Protein AF-A0A6M6BIZ2-F1 (afdb_monomer)

Solvent-accessible surface area (backbone atoms only — not comparable to full-atom values): 4088 Å² total; per-residue (Å²): 133,82,81,76,69,77,62,54,51,34,86,83,37,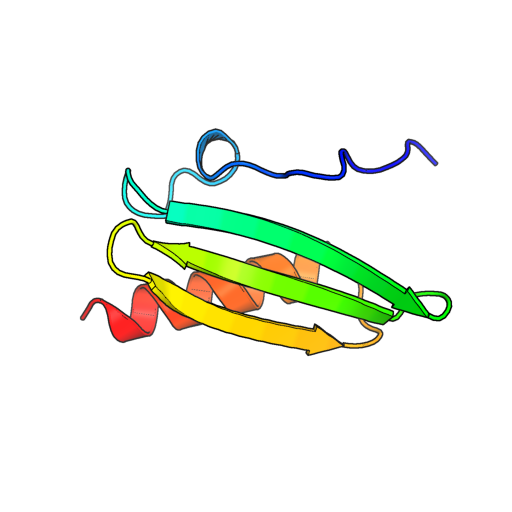86,84,50,64,94,59,37,41,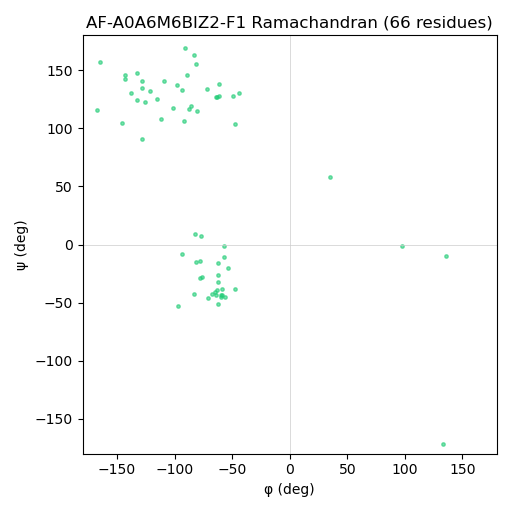40,41,56,45,79,79,52,98,60,23,32,37,37,36,37,30,38,84,88,41,81,71,35,74,43,73,42,70,53,62,62,67,59,53,48,53,50,42,48,52,52,43,62,62,70,79,108

Nearest PDB structures (foldseek):
  4ce4-assembly1_h  TM=6.335E-01  e=4.964E-02  Sus scrofa domesticus
  2l2m-assembly1_A  TM=4.884E-01  e=1.347E+00  Arabidopsis thaliana
  3l87-assembly1_A  TM=3.830E-01  e=2.673E+00  Streptococcus mutans UA159
  1lmh-assembly1_A  TM=2.904E-01  e=2.845E+00  Staphylococcus aureus
  1lm4-assembly2_B  TM=2.869E-01  e=2.845E+00  Staphylococcus aureus

Organism: NCBI:txid2735321

Foldseek 3Di:
DDDDPQWDACVVPVLAPDFKGWGWDAPDDQWIWIWIAGNVGTQDIDIDSDDVVVRVVVRSVSSSVVVD

Structure (mmCIF, N/CA/C/O backbone):
data_AF-A0A6M6BIZ2-F1
#
_entry.id   AF-A0A6M6BIZ2-F1
#
loop_
_atom_site.group_PDB
_atom_site.id
_atom_site.type_symbol
_atom_site.label_atom_id
_atom_site.label_alt_id
_atom_site.label_comp_id
_atom_site.label_asym_id
_atom_site.label_entity_id
_atom_site.label_seq_id
_atom_site.pdbx_PDB_ins_code
_atom_site.Cartn_x
_atom_site.Cartn_y
_atom_site.Cartn_z
_atom_site.occupancy
_atom_site.B_iso_or_equiv
_atom_site.auth_seq_id
_atom_site.auth_comp_id
_atom_site.auth_asym_id
_atom_site.auth_atom_id
_atom_site.pdbx_PDB_model_num
ATOM 1 N N . MET A 1 1 ? -7.981 14.343 14.247 1.00 38.41 1 MET A N 1
ATOM 2 C CA . MET A 1 1 ? -7.238 13.500 13.287 1.00 38.41 1 MET A CA 1
ATOM 3 C C . MET A 1 1 ? -7.226 14.234 11.956 1.00 38.41 1 MET A C 1
ATOM 5 O O . MET A 1 1 ? -8.295 14.628 11.510 1.00 38.41 1 MET A O 1
ATOM 9 N N . LYS A 1 2 ? -6.052 14.554 11.394 1.00 38.38 2 LYS A N 1
ATOM 10 C CA . LYS A 1 2 ? -5.976 15.179 10.062 1.00 38.38 2 LYS A CA 1
ATOM 11 C C . LYS A 1 2 ? -6.341 14.116 9.015 1.00 38.38 2 LYS A C 1
ATOM 13 O O . LYS A 1 2 ? -5.824 13.008 9.145 1.00 38.38 2 LYS A O 1
ATOM 18 N N . PRO A 1 3 ? -7.203 14.415 8.028 1.00 46.62 3 PRO A N 1
ATOM 19 C CA . PRO A 1 3 ? -7.450 13.492 6.929 1.00 46.62 3 PRO A CA 1
ATOM 20 C C . PRO A 1 3 ? -6.135 13.287 6.176 1.00 46.62 3 PRO A C 1
ATOM 22 O O . PRO A 1 3 ? -5.450 14.258 5.840 1.00 46.62 3 PRO A O 1
ATOM 25 N N . LEU A 1 4 ? -5.754 12.028 5.978 1.00 52.12 4 LEU A N 1
ATOM 26 C CA . LEU A 1 4 ? -4.635 11.689 5.110 1.00 52.12 4 LEU A CA 1
ATOM 27 C C . LEU A 1 4 ? -4.986 12.166 3.687 1.00 52.12 4 LEU A C 1
ATOM 29 O O . LEU A 1 4 ? -6.144 12.055 3.274 1.00 52.12 4 LEU A O 1
ATOM 33 N N . PRO A 1 5 ? -4.040 12.767 2.948 1.00 56.22 5 PRO A N 1
ATOM 34 C CA . PRO A 1 5 ? -4.297 13.216 1.586 1.00 56.22 5 PRO A CA 1
ATOM 35 C C . PRO A 1 5 ? -4.599 12.001 0.712 1.00 56.22 5 PRO A C 1
ATOM 37 O O . PRO A 1 5 ? -3.790 11.078 0.673 1.00 56.22 5 PRO A O 1
ATOM 40 N N . SER A 1 6 ? -5.729 12.009 -0.001 1.00 53.69 6 SER A N 1
ATOM 41 C CA . SER A 1 6 ? -6.271 10.912 -0.835 1.00 53.69 6 SER A CA 1
ATOM 42 C C . SER A 1 6 ? -5.335 10.409 -1.946 1.00 53.69 6 SER A C 1
ATOM 44 O O . SER A 1 6 ? -5.686 9.526 -2.718 1.00 53.69 6 SER A O 1
ATOM 46 N N . SER A 1 7 ? -4.153 11.006 -2.074 1.00 49.72 7 SER A N 1
ATOM 47 C CA . SER A 1 7 ? -3.128 10.629 -3.030 1.00 49.72 7 SER A CA 1
ATOM 48 C C . SER A 1 7 ? -1.764 10.874 -2.389 1.00 49.72 7 SER A C 1
ATOM 50 O O . SER A 1 7 ? -1.331 12.014 -2.212 1.00 49.72 7 SER A O 1
ATOM 52 N N . LEU A 1 8 ? -1.118 9.787 -1.982 1.00 58.41 8 LEU A N 1
ATOM 53 C CA . LEU A 1 8 ? 0.267 9.767 -1.530 1.00 58.41 8 LEU A CA 1
ATOM 54 C C . LEU A 1 8 ? 1.125 9.470 -2.760 1.00 58.41 8 LEU A C 1
ATOM 56 O O . LEU A 1 8 ? 1.115 8.363 -3.283 1.00 58.41 8 LEU A O 1
ATOM 60 N N . THR A 1 9 ? 1.828 10.473 -3.276 1.00 52.31 9 THR A N 1
ATOM 61 C CA . THR A 1 9 ? 2.682 10.269 -4.458 1.00 52.31 9 THR A CA 1
ATOM 62 C C . THR A 1 9 ? 4.023 9.669 -4.050 1.00 52.31 9 THR A C 1
ATOM 64 O O . THR A 1 9 ? 4.481 9.893 -2.935 1.00 52.31 9 THR A O 1
ATOM 67 N N . ALA A 1 10 ? 4.707 8.959 -4.955 1.00 50.50 10 ALA A N 1
ATOM 68 C CA . ALA A 1 10 ? 6.029 8.378 -4.677 1.00 50.50 10 ALA A CA 1
ATOM 69 C C . ALA A 1 10 ? 7.096 9.401 -4.244 1.00 50.50 10 ALA A C 1
ATOM 71 O O . ALA A 1 10 ? 8.144 9.023 -3.746 1.00 50.50 10 ALA A O 1
ATOM 72 N N . LYS A 1 11 ? 6.833 10.708 -4.366 1.00 47.28 11 LYS A N 1
ATOM 73 C CA . LYS A 1 11 ? 7.674 11.745 -3.755 1.00 47.28 11 LYS A CA 1
ATOM 74 C C . LYS A 1 11 ? 7.720 11.685 -2.223 1.00 47.28 11 LYS A C 1
ATOM 76 O O . LYS A 1 11 ? 8.712 12.133 -1.661 1.00 47.28 11 LYS A O 1
ATOM 81 N N . ASP A 1 12 ? 6.687 11.152 -1.570 1.00 58.00 12 ASP A N 1
ATOM 82 C CA . ASP A 1 12 ? 6.663 10.921 -0.117 1.00 58.00 12 ASP A CA 1
ATOM 83 C C . ASP A 1 12 ? 7.468 9.676 0.294 1.00 58.00 12 ASP A C 1
ATOM 85 O O . ASP A 1 12 ? 7.797 9.515 1.467 1.00 58.00 12 ASP A O 1
ATOM 89 N N . PHE A 1 13 ? 7.825 8.813 -0.662 1.00 60.28 13 PHE A N 1
ATOM 90 C CA . PHE A 1 13 ? 8.503 7.544 -0.411 1.00 60.28 13 PHE A CA 1
ATOM 91 C C . PHE A 1 13 ? 9.751 7.435 -1.297 1.00 60.28 13 PHE A C 1
ATOM 93 O O . PHE A 1 13 ? 9.665 6.952 -2.427 1.00 60.28 13 PHE A O 1
ATOM 100 N N . PRO A 1 14 ? 10.921 7.883 -0.810 1.00 54.75 14 PRO A N 1
ATOM 101 C CA . PRO A 1 14 ? 12.144 7.957 -1.610 1.00 54.75 14 PRO A CA 1
ATOM 102 C C . PRO A 1 14 ? 12.648 6.596 -2.122 1.00 54.75 14 PRO A C 1
ATOM 104 O O . PRO A 1 14 ? 13.460 6.572 -3.044 1.00 54.75 14 PRO A O 1
ATOM 107 N N . ASP A 1 15 ? 12.162 5.488 -1.559 1.00 53.12 15 ASP A N 1
ATOM 108 C CA . ASP A 1 15 ? 12.508 4.123 -1.965 1.00 53.12 15 ASP A CA 1
ATOM 109 C C . ASP A 1 15 ? 11.734 3.614 -3.189 1.00 53.12 15 ASP A C 1
ATOM 111 O O . ASP A 1 15 ? 12.138 2.627 -3.797 1.00 53.12 15 ASP A O 1
ATOM 115 N N . ILE A 1 16 ? 10.641 4.262 -3.603 1.00 59.19 16 ILE A N 1
ATOM 116 C CA . ILE A 1 16 ? 9.904 3.811 -4.787 1.00 59.19 16 ILE A CA 1
ATOM 117 C C . ILE A 1 16 ? 10.542 4.436 -6.031 1.00 59.19 16 ILE A C 1
ATOM 119 O O . ILE A 1 16 ? 10.564 5.660 -6.172 1.00 59.19 16 ILE A O 1
ATOM 123 N N . SER A 1 17 ? 11.041 3.599 -6.948 1.00 57.69 17 SER A N 1
ATOM 124 C CA . SER A 1 17 ? 11.648 4.033 -8.215 1.00 57.69 17 SER A CA 1
ATOM 125 C C . SER A 1 17 ? 10.827 5.134 -8.902 1.00 57.69 17 SER A C 1
ATOM 127 O O . SER A 1 17 ? 9.605 5.011 -9.072 1.00 57.69 17 SER A O 1
ATOM 129 N N . LEU A 1 18 ? 11.526 6.213 -9.289 1.00 54.94 18 LEU A N 1
ATOM 130 C CA . LEU A 1 18 ? 11.005 7.390 -9.996 1.00 54.94 18 LEU A CA 1
ATOM 131 C C . LEU A 1 18 ? 10.141 6.941 -11.187 1.00 54.94 18 LEU A C 1
ATOM 133 O O . LEU A 1 18 ? 10.667 6.513 -12.208 1.00 54.94 18 LEU A O 1
ATOM 137 N N . GLY A 1 19 ? 8.817 7.022 -11.048 1.00 60.44 19 GLY A N 1
ATOM 138 C CA . GLY A 1 19 ? 7.866 6.515 -12.048 1.00 60.44 19 GLY A CA 1
ATOM 139 C C . GLY A 1 19 ? 6.696 5.729 -11.458 1.00 60.44 19 GLY A C 1
ATOM 140 O O . GLY A 1 19 ? 5.728 5.450 -12.161 1.00 60.44 19 GLY A O 1
ATOM 141 N N . SER A 1 20 ? 6.756 5.415 -10.165 1.00 71.12 20 SER A N 1
ATOM 142 C CA . SER A 1 20 ? 5.662 4.767 -9.447 1.00 71.12 20 SER A CA 1
ATOM 143 C C . SER A 1 20 ? 4.688 5.786 -8.846 1.00 71.12 20 SER A C 1
ATOM 145 O O . SER A 1 20 ? 5.071 6.874 -8.421 1.00 71.12 20 SER A O 1
ATOM 147 N N . ALA A 1 21 ? 3.411 5.439 -8.802 1.00 76.38 21 ALA A N 1
ATOM 148 C CA . ALA A 1 21 ? 2.324 6.181 -8.194 1.00 76.38 21 ALA A CA 1
ATOM 149 C C . ALA A 1 21 ? 1.611 5.257 -7.208 1.00 76.38 21 ALA A C 1
ATOM 151 O O . ALA A 1 21 ? 1.125 4.187 -7.581 1.00 76.38 21 ALA A O 1
ATOM 152 N N . LEU A 1 22 ? 1.550 5.676 -5.946 1.00 77.06 22 LEU A N 1
ATOM 153 C CA . LEU A 1 22 ? 0.764 5.001 -4.927 1.00 77.06 22 LEU A CA 1
ATOM 154 C C . LEU A 1 22 ? -0.611 5.670 -4.847 1.00 77.06 22 LEU A C 1
ATOM 156 O O . LEU A 1 22 ? -0.748 6.891 -4.873 1.00 77.06 22 LEU A O 1
ATOM 160 N N . SER A 1 23 ? -1.661 4.868 -4.827 1.00 81.00 23 SER A N 1
ATOM 161 C CA . SER A 1 23 ? -3.042 5.318 -4.672 1.00 81.00 23 SER A CA 1
ATOM 162 C C . SER A 1 23 ? -3.711 4.446 -3.632 1.00 81.00 23 SER A C 1
ATOM 164 O O . SER A 1 23 ? -3.366 3.274 -3.500 1.00 81.00 23 SER A O 1
ATOM 166 N N . TYR A 1 24 ? -4.638 5.006 -2.869 1.00 82.94 24 TYR A N 1
ATOM 167 C CA . TYR A 1 24 ? -5.398 4.224 -1.913 1.00 82.94 24 TYR A CA 1
ATOM 168 C C . TYR A 1 24 ? -6.843 4.700 -1.849 1.00 82.94 24 TYR A C 1
ATOM 170 O O . TYR A 1 24 ? -7.116 5.894 -1.956 1.00 82.94 24 TYR A O 1
ATOM 178 N N . ASP A 1 25 ? -7.750 3.757 -1.635 1.00 84.62 25 ASP A N 1
ATOM 179 C CA . ASP A 1 25 ? -9.183 3.986 -1.514 1.00 84.62 25 ASP A CA 1
ATOM 180 C C . ASP A 1 25 ? -9.699 3.333 -0.234 1.00 84.62 25 ASP A C 1
ATOM 182 O O . ASP A 1 25 ? -9.374 2.184 0.066 1.00 84.62 25 ASP A O 1
ATOM 186 N N . GLU A 1 26 ? -10.523 4.045 0.531 1.00 85.38 26 GLU A N 1
ATOM 187 C CA . GLU A 1 26 ? -11.244 3.440 1.651 1.00 85.38 26 GLU A CA 1
ATOM 188 C C . GLU A 1 26 ? -12.482 2.713 1.111 1.00 85.38 26 GLU A C 1
ATOM 190 O O 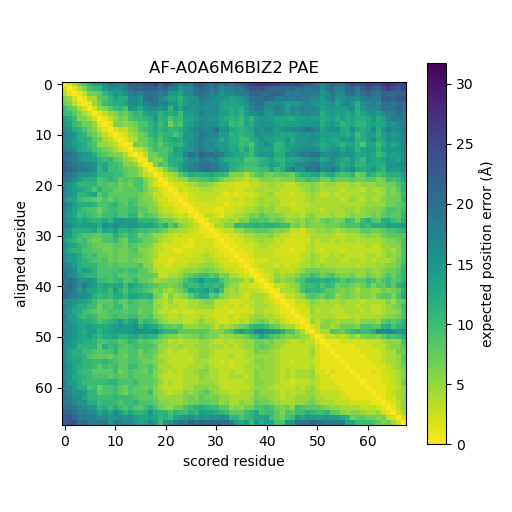. GLU A 1 26 ? -13.396 3.333 0.571 1.00 85.38 26 GLU A O 1
ATOM 195 N N . LEU A 1 27 ? -12.512 1.386 1.250 1.00 83.69 27 LEU A N 1
ATOM 196 C CA . LEU A 1 27 ? -13.643 0.566 0.817 1.00 83.69 27 LEU A CA 1
ATOM 197 C C . LEU A 1 27 ? -14.753 0.539 1.871 1.00 83.69 27 LEU A C 1
ATOM 199 O O . LEU A 1 27 ? -15.937 0.571 1.532 1.00 83.69 27 LEU A O 1
ATOM 203 N N . SER A 1 28 ? -14.390 0.411 3.152 1.00 81.81 28 SER A N 1
ATOM 204 C CA . SER A 1 28 ? -15.374 0.302 4.234 1.00 81.81 28 SER A CA 1
ATOM 205 C C . SER A 1 28 ? -14.756 0.478 5.618 1.00 81.81 28 SER A C 1
ATOM 207 O O . SER A 1 28 ? -13.968 -0.362 6.030 1.00 81.81 28 SER A O 1
ATOM 209 N N . ASN A 1 29 ? -15.145 1.526 6.350 1.00 80.00 29 ASN A N 1
ATOM 210 C CA . ASN A 1 29 ? -14.931 1.729 7.792 1.00 80.00 29 ASN A CA 1
ATOM 211 C C . ASN A 1 29 ? -13.593 1.188 8.349 1.00 80.00 29 ASN A C 1
ATOM 213 O O . ASN A 1 29 ? -13.578 0.345 9.247 1.00 80.00 29 ASN A O 1
ATOM 217 N N . GLY A 1 30 ? -12.474 1.663 7.792 1.00 77.44 30 GLY A N 1
ATOM 218 C CA . GLY A 1 30 ? -11.118 1.239 8.170 1.00 77.44 30 GLY A CA 1
ATOM 219 C C . GLY A 1 30 ? -10.494 0.160 7.278 1.00 77.44 30 GLY A C 1
ATOM 220 O O . GLY A 1 30 ? -9.346 -0.206 7.500 1.00 77.44 30 GLY A O 1
ATOM 221 N N . ILE A 1 31 ? -11.210 -0.327 6.261 1.00 84.44 31 ILE A N 1
ATOM 222 C CA . ILE A 1 31 ? -10.652 -1.135 5.175 1.00 84.44 31 ILE A CA 1
ATOM 223 C C . ILE A 1 31 ? -10.155 -0.216 4.071 1.00 84.44 31 ILE A C 1
ATOM 225 O O . ILE A 1 31 ? -10.948 0.462 3.414 1.00 84.44 31 ILE A O 1
ATOM 229 N N . TYR A 1 32 ? -8.850 -0.267 3.837 1.00 85.31 32 TYR A N 1
ATOM 230 C CA . TYR A 1 32 ? -8.170 0.461 2.782 1.00 85.31 32 TYR A CA 1
ATOM 231 C C . TYR A 1 32 ? -7.698 -0.500 1.699 1.00 85.31 32 TYR A C 1
ATOM 233 O O . TYR A 1 32 ? -7.222 -1.603 1.970 1.00 85.31 32 TYR A O 1
ATOM 241 N N . HIS A 1 33 ? -7.820 -0.055 0.461 1.00 86.06 33 HIS A N 1
ATOM 242 C CA . HIS A 1 33 ? -7.283 -0.697 -0.718 1.00 86.06 33 HIS A CA 1
ATOM 243 C C . HIS A 1 33 ? -6.169 0.184 -1.265 1.00 86.06 33 HIS A C 1
ATOM 245 O O . HIS A 1 33 ? -6.434 1.252 -1.800 1.00 86.06 33 HIS A O 1
ATOM 251 N N . VAL A 1 34 ? -4.928 -0.260 -1.117 1.00 86.62 34 VAL A N 1
ATOM 252 C CA . VAL A 1 34 ? -3.724 0.401 -1.610 1.00 86.62 34 VAL A CA 1
ATOM 253 C C . VAL A 1 34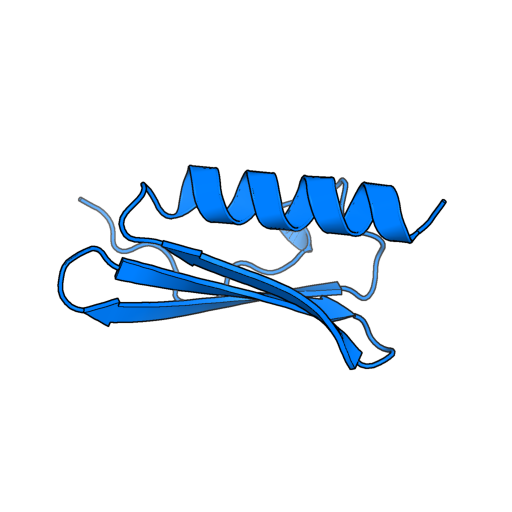 ? -3.304 -0.238 -2.927 1.00 86.62 34 VAL A C 1
ATOM 255 O O . VAL A 1 34 ? -3.325 -1.456 -3.081 1.00 86.62 34 VAL A O 1
ATOM 258 N N . ARG A 1 35 ? -2.918 0.590 -3.890 1.00 84.81 35 ARG A N 1
ATOM 259 C CA . ARG A 1 35 ? -2.450 0.187 -5.211 1.00 84.81 35 ARG A CA 1
ATOM 260 C C . ARG A 1 35 ? -1.174 0.938 -5.527 1.00 84.81 35 ARG A C 1
ATOM 262 O O . ARG A 1 35 ? -1.154 2.169 -5.522 1.00 84.81 35 ARG A O 1
ATOM 269 N N . LEU A 1 36 ? -0.123 0.196 -5.834 1.00 82.88 36 LEU A N 1
ATOM 270 C CA . LEU A 1 36 ? 1.101 0.732 -6.386 1.00 82.88 36 LEU A CA 1
ATOM 271 C C . LEU A 1 36 ? 1.123 0.477 -7.891 1.00 82.88 36 LEU A C 1
ATOM 273 O O . LEU A 1 36 ? 1.131 -0.663 -8.355 1.00 82.88 36 LEU A O 1
ATOM 277 N N . THR A 1 37 ? 1.146 1.561 -8.655 1.00 79.94 37 THR A N 1
ATOM 278 C CA . THR A 1 37 ? 1.153 1.540 -10.118 1.00 79.94 37 THR A CA 1
ATOM 279 C C . THR A 1 37 ? 2.472 2.117 -10.595 1.00 79.94 37 THR A C 1
ATOM 281 O O . THR A 1 37 ? 2.816 3.227 -10.223 1.00 79.94 37 THR A O 1
ATOM 284 N N . SER A 1 38 ? 3.223 1.398 -11.411 1.00 76.75 38 SER A N 1
ATOM 285 C CA . SER A 1 38 ? 4.394 1.928 -12.103 1.00 76.75 38 SER A CA 1
ATOM 286 C C . SER A 1 38 ? 3.982 2.477 -13.466 1.00 76.75 38 SER A C 1
ATOM 288 O O . SER A 1 38 ? 2.882 2.222 -13.959 1.00 76.75 38 SER A O 1
ATOM 290 N N . 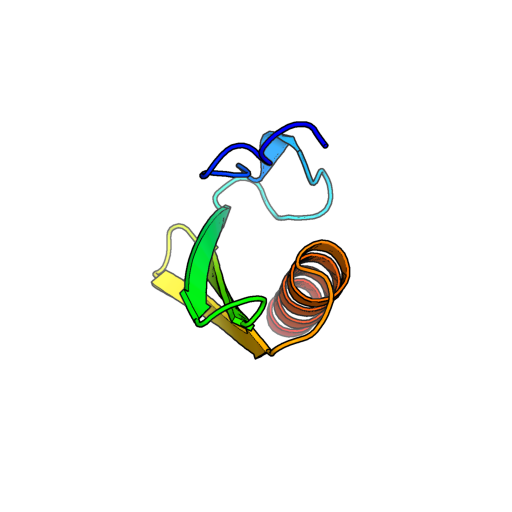GLN A 1 39 ? 4.886 3.198 -14.120 1.00 73.38 39 GLN A N 1
ATOM 291 C CA . GLN A 1 39 ? 4.735 3.655 -15.503 1.00 73.38 39 GLN A CA 1
ATOM 292 C C . GLN A 1 39 ? 4.422 2.520 -16.500 1.00 73.38 39 GLN A C 1
ATOM 294 O O . GLN A 1 39 ? 3.912 2.780 -17.586 1.00 73.38 39 GLN A O 1
ATOM 299 N N . TYR A 1 40 ? 4.719 1.270 -16.132 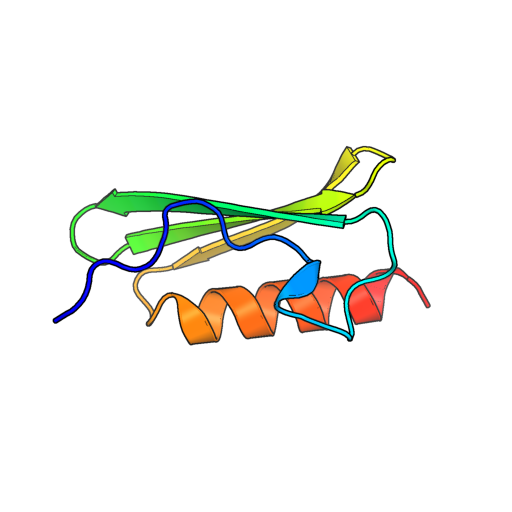1.00 71.06 40 TYR A N 1
ATOM 300 C CA . TYR A 1 40 ? 4.454 0.074 -16.933 1.00 71.06 40 TYR A CA 1
ATOM 301 C C . TYR A 1 40 ? 3.115 -0.613 -16.610 1.00 71.06 40 TYR A C 1
ATOM 303 O O . TYR A 1 40 ? 2.720 -1.527 -17.329 1.00 71.06 40 TYR A O 1
ATOM 311 N N . GLY A 1 41 ? 2.404 -0.186 -15.560 1.00 71.56 41 GLY A N 1
ATOM 312 C CA . GLY A 1 41 ? 1.151 -0.796 -15.109 1.00 71.56 41 GLY A CA 1
ATOM 313 C C . GLY A 1 41 ? 1.104 -1.040 -13.600 1.00 71.56 41 GLY A C 1
ATOM 314 O O . GLY A 1 41 ? 1.964 -0.579 -12.851 1.00 71.56 41 GLY A O 1
ATOM 315 N N . LEU A 1 42 ? 0.075 -1.753 -13.140 1.00 75.56 42 LEU A N 1
ATOM 316 C CA . LEU A 1 42 ? -0.072 -2.136 -11.734 1.00 75.56 42 LEU A CA 1
ATOM 317 C C . LEU A 1 42 ? 1.092 -3.050 -11.315 1.00 75.56 42 LEU A C 1
ATOM 319 O O . LEU A 1 42 ? 1.334 -4.061 -11.970 1.00 75.56 42 LEU A O 1
ATOM 323 N N . VAL A 1 43 ? 1.790 -2.694 -10.235 1.00 81.00 43 VAL A N 1
ATOM 324 C CA . VAL A 1 43 ? 2.888 -3.499 -9.672 1.00 81.00 43 VAL A CA 1
ATOM 325 C C . VAL A 1 43 ? 2.368 -4.350 -8.525 1.00 81.00 43 VAL A C 1
ATOM 327 O O . VAL A 1 43 ? 2.553 -5.561 -8.520 1.00 81.00 43 VAL A O 1
ATOM 330 N N . VAL A 1 44 ? 1.702 -3.708 -7.562 1.00 83.69 44 VAL A N 1
ATOM 331 C CA . VAL A 1 44 ? 1.223 -4.352 -6.336 1.00 83.69 44 VAL A CA 1
ATOM 332 C C . VAL A 1 44 ? -0.121 -3.758 -5.949 1.00 83.69 44 VAL A C 1
ATOM 334 O O . VAL A 1 44 ? -0.335 -2.553 -6.063 1.00 83.69 44 VAL A O 1
ATOM 337 N N . GLU A 1 45 ? -1.018 -4.593 -5.445 1.00 86.69 45 GLU A N 1
ATOM 338 C CA . GLU A 1 45 ? -2.233 -4.163 -4.764 1.00 86.69 45 GLU A CA 1
ATOM 339 C C . GLU A 1 45 ? -2.343 -4.872 -3.413 1.00 86.69 45 GLU A C 1
ATOM 341 O O . GLU A 1 45 ? -2.013 -6.050 -3.282 1.00 86.69 45 GLU A O 1
ATOM 346 N N . ALA A 1 46 ? -2.794 -4.145 -2.397 1.00 84.88 46 ALA A N 1
ATOM 347 C CA . ALA A 1 46 ? -3.025 -4.675 -1.066 1.00 84.88 46 ALA A CA 1
ATOM 348 C C . ALA A 1 46 ? -4.336 -4.118 -0.519 1.00 84.88 46 ALA A C 1
ATOM 350 O O . ALA A 1 46 ? -4.571 -2.913 -0.530 1.00 84.88 46 ALA A O 1
ATOM 351 N N . THR A 1 47 ? -5.193 -4.995 -0.008 1.00 87.25 47 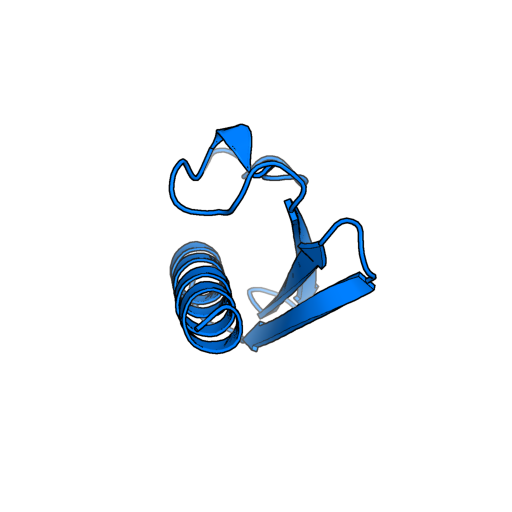THR A N 1
ATOM 352 C CA . THR A 1 47 ? -6.436 -4.600 0.662 1.00 87.25 47 THR A CA 1
ATOM 353 C C . THR A 1 47 ? -6.424 -5.130 2.082 1.00 87.25 47 THR A C 1
ATOM 355 O O . THR A 1 47 ? -6.152 -6.310 2.300 1.00 87.25 47 THR A O 1
ATOM 358 N N . GLY A 1 48 ? -6.745 -4.284 3.056 1.00 84.31 48 GLY A N 1
ATOM 359 C CA . GLY A 1 48 ? -6.800 -4.711 4.446 1.00 84.31 48 GLY A CA 1
ATOM 360 C C . GLY A 1 48 ? -7.519 -3.725 5.352 1.00 84.31 48 GLY A C 1
ATOM 361 O O . GLY A 1 48 ? -7.625 -2.542 5.050 1.00 84.31 48 GLY A O 1
ATOM 362 N N . GLY A 1 49 ? -8.006 -4.243 6.480 1.00 80.19 49 GLY A N 1
ATOM 363 C CA . GLY A 1 49 ? -8.559 -3.456 7.591 1.00 80.19 49 GLY A CA 1
ATOM 364 C C . GLY A 1 49 ? -7.503 -2.898 8.548 1.00 80.19 49 GLY A C 1
ATOM 365 O O . GLY A 1 49 ? -7.844 -2.450 9.640 1.00 80.19 49 GLY A O 1
ATOM 366 N N . THR A 1 50 ? -6.227 -3.023 8.190 1.00 69.69 50 THR A N 1
ATOM 367 C CA . THR A 1 50 ? -5.086 -2.576 8.993 1.00 69.69 50 THR A CA 1
ATOM 368 C C . THR A 1 50 ? -4.831 -1.088 8.759 1.00 69.69 50 THR A C 1
ATOM 370 O O . THR A 1 50 ? -5.307 -0.522 7.773 1.00 69.69 50 THR A O 1
ATOM 373 N N . GLU A 1 51 ? -4.077 -0.437 9.648 1.00 80.06 51 GLU A N 1
ATOM 374 C CA . GLU A 1 51 ? -3.679 0.960 9.466 1.00 80.06 51 GLU A CA 1
ATOM 375 C C . GLU A 1 51 ? -3.101 1.173 8.059 1.00 80.06 51 GLU A C 1
ATOM 377 O O . GLU A 1 51 ? -2.205 0.446 7.626 1.00 80.06 51 GLU A O 1
ATOM 382 N N . LEU A 1 52 ? -3.623 2.175 7.339 1.00 78.25 52 LEU A N 1
ATOM 383 C CA . LEU A 1 52 ? -3.249 2.479 5.953 1.00 78.25 52 LEU A CA 1
ATOM 384 C C . LEU A 1 52 ? -1.727 2.508 5.760 1.00 78.25 52 LEU A C 1
ATOM 386 O O . LEU A 1 52 ? -1.220 2.047 4.744 1.00 78.25 52 LEU A O 1
ATOM 390 N N . LEU A 1 53 ? -1.003 3.033 6.748 1.00 79.75 53 LEU A N 1
ATOM 391 C CA . LEU A 1 53 ? 0.448 3.158 6.715 1.00 79.75 53 LEU A CA 1
ATOM 392 C C . LEU A 1 53 ? 1.160 1.798 6.658 1.00 79.75 53 LEU A C 1
ATOM 394 O O . LEU A 1 53 ? 2.126 1.662 5.917 1.00 79.75 53 LEU A O 1
ATOM 398 N N . GLU A 1 54 ? 0.670 0.786 7.381 1.00 82.69 54 GLU A N 1
ATOM 399 C CA . GLU A 1 54 ? 1.222 -0.573 7.309 1.00 82.69 54 GLU A CA 1
ATOM 400 C C . GLU A 1 54 ? 0.956 -1.213 5.945 1.00 82.69 54 GLU A C 1
ATOM 402 O O . GLU A 1 54 ? 1.852 -1.822 5.363 1.00 82.69 54 GLU A O 1
ATOM 407 N N . LEU A 1 55 ? -0.257 -1.040 5.407 1.00 83.44 55 LEU A N 1
ATOM 408 C CA . LEU A 1 55 ? -0.603 -1.506 4.060 1.00 83.44 55 LEU A CA 1
ATOM 409 C C . LEU A 1 55 ? 0.287 -0.859 2.999 1.00 83.44 55 LEU A C 1
ATOM 411 O O . LEU A 1 55 ? 0.772 -1.544 2.102 1.00 83.44 55 LEU A O 1
ATOM 415 N N . VAL A 1 56 ? 0.522 0.447 3.120 1.00 79.94 56 VAL A N 1
ATOM 416 C CA . VAL A 1 56 ? 1.401 1.208 2.229 1.00 79.94 56 VAL A CA 1
ATOM 417 C C . VAL A 1 56 ? 2.839 0.706 2.312 1.00 79.94 56 VAL A C 1
ATOM 419 O O . VAL A 1 56 ? 3.401 0.370 1.272 1.00 79.94 56 VAL A O 1
ATOM 422 N N . SER A 1 57 ? 3.414 0.591 3.514 1.00 81.38 57 SER A N 1
ATOM 423 C CA . SER A 1 57 ? 4.776 0.070 3.697 1.00 81.38 57 SER A CA 1
ATOM 424 C C . SER A 1 57 ? 4.929 -1.319 3.086 1.00 81.38 57 SER A C 1
ATOM 426 O O . SER A 1 57 ? 5.861 -1.557 2.326 1.00 81.38 57 SER A O 1
ATOM 428 N N . ARG A 1 58 ? 3.956 -2.204 3.325 1.00 80.00 58 ARG A N 1
ATOM 429 C CA . ARG A 1 58 ? 3.959 -3.557 2.770 1.00 80.00 58 ARG A CA 1
ATOM 430 C C . ARG A 1 58 ? 3.874 -3.566 1.246 1.00 80.00 58 ARG A C 1
ATOM 432 O O . ARG A 1 58 ? 4.626 -4.288 0.608 1.00 80.00 58 ARG A O 1
ATOM 439 N N . CYS A 1 59 ? 3.013 -2.733 0.656 1.00 79.94 59 CYS A N 1
ATOM 440 C CA . CYS A 1 59 ? 2.925 -2.580 -0.800 1.00 79.94 59 CYS A CA 1
ATOM 441 C C . CYS A 1 59 ? 4.253 -2.119 -1.418 1.00 79.94 59 CYS A C 1
ATOM 443 O O . CYS A 1 59 ? 4.600 -2.552 -2.515 1.00 79.94 59 CYS A O 1
ATOM 445 N N . ILE A 1 60 ? 4.975 -1.230 -0.733 1.00 77.88 60 ILE A N 1
ATOM 446 C CA . ILE A 1 60 ? 6.277 -0.726 -1.179 1.00 77.88 60 ILE A CA 1
ATOM 447 C C . ILE A 1 60 ? 7.345 -1.818 -1.068 1.00 77.88 60 ILE A C 1
ATOM 449 O O . ILE A 1 60 ? 8.089 -2.025 -2.022 1.00 77.88 60 ILE A O 1
ATOM 453 N N . GLU A 1 61 ? 7.402 -2.540 0.054 1.00 81.06 61 GLU A N 1
ATOM 454 C CA . GLU A 1 61 ? 8.334 -3.661 0.238 1.00 81.06 61 GLU A CA 1
ATOM 455 C C . GLU A 1 61 ? 8.118 -4.767 -0.802 1.00 81.06 61 GLU A C 1
ATOM 457 O O . GLU A 1 61 ? 9.084 -5.220 -1.415 1.00 81.06 61 GLU A O 1
ATOM 462 N N . ASP A 1 62 ? 6.864 -5.158 -1.058 1.00 79.31 62 ASP A N 1
ATOM 463 C CA . ASP A 1 62 ? 6.527 -6.125 -2.109 1.00 79.31 62 ASP A CA 1
ATOM 464 C C . ASP A 1 62 ? 6.999 -5.629 -3.484 1.00 79.31 62 ASP A C 1
ATOM 466 O O . ASP A 1 62 ? 7.619 -6.376 -4.239 1.00 79.31 62 ASP A O 1
ATOM 470 N N . ALA A 1 63 ? 6.785 -4.350 -3.799 1.00 73.88 63 ALA A N 1
ATOM 471 C CA . ALA A 1 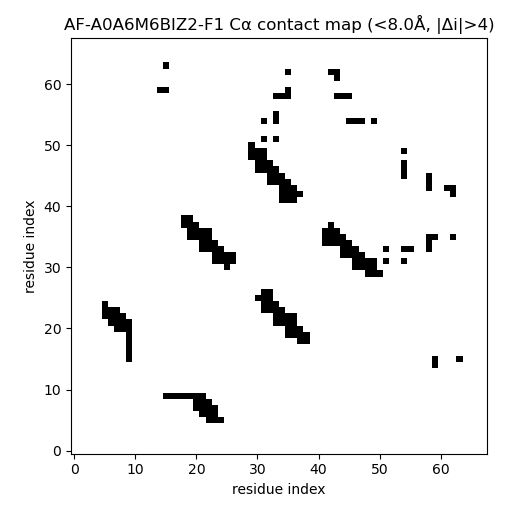63 ? 7.204 -3.780 -5.076 1.00 73.88 63 ALA A CA 1
ATOM 472 C C . ALA A 1 63 ? 8.727 -3.758 -5.251 1.00 73.88 63 ALA A C 1
ATOM 474 O O . ALA A 1 63 ? 9.224 -4.080 -6.329 1.00 73.88 63 ALA A O 1
ATOM 475 N N . LEU A 1 64 ? 9.466 -3.427 -4.189 1.00 71.19 64 LEU A N 1
ATOM 476 C CA . LEU A 1 64 ? 10.930 -3.479 -4.161 1.00 71.19 64 LEU A CA 1
ATOM 477 C C . LEU A 1 64 ? 11.462 -4.901 -4.366 1.00 71.19 64 LEU A C 1
ATOM 479 O O . LEU A 1 64 ? 12.536 -5.087 -4.934 1.00 71.19 64 LEU A O 1
ATOM 483 N N . HIS A 1 65 ? 10.724 -5.909 -3.902 1.00 69.75 65 HIS A N 1
ATOM 484 C CA . HIS A 1 65 ? 11.095 -7.310 -4.065 1.00 69.75 65 HIS A CA 1
ATOM 485 C C . HIS A 1 65 ? 10.847 -7.837 -5.486 1.00 69.75 65 HIS A C 1
ATOM 487 O O . HIS A 1 65 ? 11.539 -8.759 -5.912 1.00 69.75 65 HIS A O 1
ATOM 493 N N . ILE A 1 66 ? 9.880 -7.266 -6.212 1.00 66.50 66 ILE A N 1
ATOM 494 C CA . ILE A 1 66 ? 9.551 -7.645 -7.597 1.00 66.50 66 ILE A CA 1
ATOM 495 C C . ILE A 1 66 ? 10.553 -7.057 -8.606 1.00 66.50 66 ILE A C 1
ATOM 497 O O . ILE A 1 66 ? 10.793 -7.669 -9.643 1.00 66.50 66 ILE A O 1
ATOM 501 N N . ASP A 1 67 ? 11.163 -5.904 -8.314 1.00 58.09 67 ASP A N 1
ATOM 502 C CA . ASP A 1 67 ? 12.122 -5.221 -9.207 1.00 58.09 67 ASP A CA 1
ATOM 503 C C . ASP A 1 67 ? 13.540 -5.852 -9.217 1.00 58.09 67 ASP A C 1
ATOM 505 O O . ASP A 1 67 ? 14.464 -5.293 -9.805 1.00 58.09 67 ASP A O 1
ATOM 509 N N . LYS A 1 68 ? 13.741 -7.011 -8.570 1.00 49.81 68 LYS A N 1
ATOM 510 C CA . LYS A 1 68 ? 15.055 -7.648 -8.356 1.00 49.81 68 LYS A CA 1
ATOM 511 C C . LYS A 1 68 ? 15.252 -8.930 -9.164 1.00 49.81 68 LYS A C 1
ATOM 513 O O . LYS A 1 68 ? 16.381 -9.117 -9.675 1.00 49.81 68 LYS A O 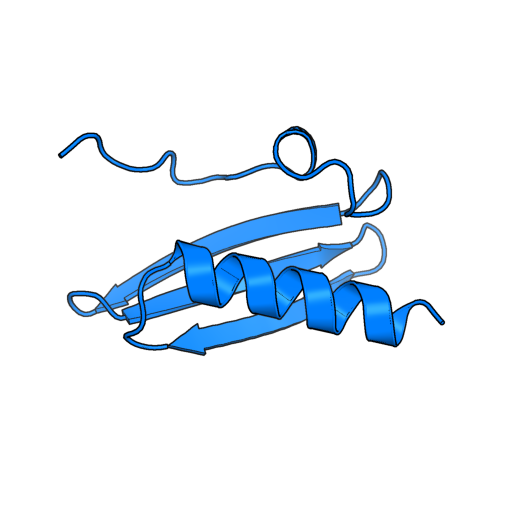1
#

Radius of gyration: 11.52 Å; Cα contacts (8 Å, |Δi|>4): 103; chains: 1; bounding box: 30×23×30 Å

Sequence (68 aa):
MKPLPSSLTAKDFPDISLGSALSYDELSNGIYHVRLTSQYGLVVEATGGTELLELVSRCIEDALHIDK

Mean predicted aligned error: 8.59 Å

Secondary structure (DSSP, 8-state):
-PPPPS--BGGG-TTS-TT-EEEEEEEETTEEEEEEEETTEEEEEEEESS-HHHHHHHHHHHHHHHT-

pLDDT: mean 71.36, std 13.53, range [38.38, 87.25]